Protein AF-A0A822C4G0-F1 (afdb_monomer_lite)

Radius of gyration: 19.73 Å; chains: 1; bounding box: 52×35×55 Å

Secondary structure (DSSP, 8-state):
----HHHHHHHHHHHHHHHHHHHHHHHHHHHHHHS---S-HHHHTHHHHHHHHHHHHHHHHHHHS-SSHHHHHHHHHHHHHHHHHHHHHTTS----HHHHTHHHHHHHHHHHHHHHHHHHHHHHHHHHTTS------HHHHHHHHHHHHHHHHHHH--

Sequence (158 aa):
IIRAPDNDCRALIIYFFLHIFILIFEILTCDKLENKLETRWIVCCIPLYLCTFLTFLSCLWSLKVQRNFLIQAFISANGLFFLFFPLRLDSSITWRYVIVFIPLWISLCIALLFVISKLILAIIHRCSRRLIPNQRESSTITEAIIYAIMFIPFSIFA

Foldseek 3Di:
DDDDVPVVVVVVVVVVLLVVLVVQLVVLVVCCVVVVDPDALVVSCVSLVVVLVVLVVVLVVCVVVVPPNVVSVLVSLVSQLSVVVSCVVSVVDVDDVVVSCVSVVVSVVVLVVLLVVLVVVVVVVVVVVVPDDDDDPPPSVVVNVVSVVVSVVVVVVD

pLDDT: mean 74.7, std 12.11, range [43.38, 90.12]

Structure (mmCIF, N/CA/C/O backbone):
data_AF-A0A822C4G0-F1
#
_entry.id   AF-A0A822C4G0-F1
#
loop_
_atom_site.group_PDB
_atom_site.id
_atom_site.type_symbol
_atom_site.label_atom_id
_atom_site.label_alt_id
_atom_site.label_comp_id
_atom_site.label_asym_id
_atom_site.label_entity_id
_atom_site.label_seq_id
_atom_site.pdbx_PDB_ins_code
_atom_site.Cartn_x
_atom_site.Cartn_y
_atom_site.Cartn_z
_atom_site.occupancy
_atom_site.B_iso_or_equiv
_atom_site.auth_seq_id
_atom_site.auth_comp_id
_atom_site.auth_asym_id
_atom_site.auth_atom_id
_atom_site.pdbx_PDB_model_num
ATOM 1 N N . ILE A 1 1 ? 30.346 12.947 -13.056 1.00 43.38 1 ILE A N 1
ATOM 2 C CA . ILE A 1 1 ? 28.887 13.211 -12.972 1.00 43.38 1 ILE A CA 1
ATOM 3 C C . ILE A 1 1 ? 28.604 13.597 -11.530 1.00 43.38 1 ILE A C 1
ATOM 5 O O . ILE A 1 1 ? 28.435 12.731 -10.684 1.00 43.38 1 ILE A O 1
ATOM 9 N N . ILE A 1 2 ? 28.727 14.889 -11.239 1.00 46.19 2 ILE A N 1
ATOM 10 C CA . ILE A 1 2 ? 28.567 15.453 -9.897 1.00 46.19 2 ILE A CA 1
ATOM 11 C C . ILE A 1 2 ? 27.061 15.498 -9.641 1.00 46.19 2 ILE A C 1
ATOM 13 O O . ILE A 1 2 ? 26.341 16.249 -10.297 1.00 46.19 2 ILE A O 1
ATOM 17 N N . ARG A 1 3 ? 26.570 14.602 -8.785 1.00 45.62 3 ARG A N 1
ATOM 18 C CA . ARG A 1 3 ? 25.168 14.575 -8.374 1.00 45.62 3 ARG A CA 1
ATOM 19 C C . ARG A 1 3 ? 24.980 15.681 -7.340 1.00 45.62 3 ARG A C 1
ATOM 21 O O . ARG A 1 3 ? 25.712 15.722 -6.360 1.00 45.62 3 ARG A O 1
ATOM 28 N N . ALA A 1 4 ? 24.088 16.622 -7.626 1.00 48.84 4 ALA A N 1
ATOM 29 C CA . ALA A 1 4 ? 23.868 17.781 -6.776 1.00 48.84 4 ALA A CA 1
ATOM 30 C C . ALA A 1 4 ? 23.296 17.344 -5.403 1.00 48.84 4 ALA A C 1
ATOM 32 O O . ALA A 1 4 ? 22.334 16.571 -5.378 1.00 48.84 4 ALA A O 1
ATOM 33 N N . PRO A 1 5 ? 23.867 17.820 -4.277 1.00 56.50 5 PRO A N 1
ATOM 34 C CA . PRO A 1 5 ? 23.489 17.414 -2.914 1.00 56.50 5 PRO A CA 1
ATOM 35 C C . PRO A 1 5 ? 22.085 17.885 -2.489 1.00 56.50 5 PRO A C 1
ATOM 37 O O . PRO A 1 5 ? 21.567 17.478 -1.450 1.00 56.50 5 PRO A O 1
ATOM 40 N N . ASP A 1 6 ? 21.444 18.739 -3.288 1.00 61.97 6 ASP A N 1
ATOM 41 C CA . ASP A 1 6 ? 20.112 19.286 -3.029 1.00 61.97 6 ASP A CA 1
ATOM 42 C C . ASP A 1 6 ? 18.998 18.232 -3.157 1.00 61.97 6 ASP A C 1
ATOM 44 O O . ASP A 1 6 ? 18.004 18.274 -2.428 1.00 61.97 6 ASP A O 1
ATOM 48 N N . ASN A 1 7 ? 19.162 17.270 -4.066 1.00 65.44 7 ASN A N 1
ATOM 49 C CA . ASN A 1 7 ? 18.163 16.237 -4.332 1.00 65.44 7 ASN A CA 1
ATOM 50 C C . ASN A 1 7 ? 18.144 15.152 -3.249 1.00 65.44 7 ASN A C 1
ATOM 52 O O . ASN A 1 7 ? 17.071 14.649 -2.911 1.00 65.44 7 ASN A O 1
ATOM 56 N N . ASP A 1 8 ? 19.302 14.840 -2.668 1.00 75.69 8 ASP A N 1
ATOM 57 C CA . ASP A 1 8 ? 19.419 13.838 -1.606 1.00 75.69 8 ASP A CA 1
ATOM 58 C C . ASP A 1 8 ? 18.787 14.350 -0.301 1.00 75.69 8 ASP A C 1
ATOM 60 O O . ASP A 1 8 ? 18.057 13.620 0.370 1.00 75.69 8 ASP A O 1
ATOM 64 N N . CYS A 1 9 ? 18.952 15.644 0.002 1.00 75.69 9 CYS A N 1
ATOM 65 C CA . CYS A 1 9 ? 18.311 16.288 1.151 1.00 75.69 9 CYS A CA 1
ATOM 66 C C . CYS A 1 9 ? 16.774 16.279 1.038 1.00 75.69 9 CYS A C 1
ATOM 68 O O . CYS A 1 9 ? 16.074 15.910 1.982 1.00 75.69 9 CYS A O 1
ATOM 70 N N . ARG A 1 10 ? 16.225 16.601 -0.142 1.00 76.56 10 ARG A N 1
ATOM 71 C CA . ARG A 1 10 ? 14.770 16.551 -0.389 1.00 76.56 10 ARG A CA 1
ATOM 72 C C . ARG A 1 10 ? 14.202 15.143 -0.209 1.00 76.56 10 ARG A C 1
ATOM 74 O O . ARG A 1 10 ? 13.131 14.994 0.373 1.00 76.56 10 ARG A O 1
ATOM 81 N N . ALA A 1 11 ? 14.909 14.121 -0.692 1.00 76.69 11 ALA A N 1
ATOM 82 C CA . ALA A 1 11 ? 14.493 12.732 -0.526 1.00 76.69 11 ALA A CA 1
ATOM 83 C C . ALA A 1 11 ? 14.497 12.319 0.954 1.00 76.69 11 ALA A C 1
ATOM 85 O O . ALA A 1 11 ? 13.512 11.757 1.429 1.00 76.69 11 ALA A O 1
ATOM 86 N N . LEU A 1 12 ? 15.555 12.661 1.696 1.00 86.12 12 LEU A N 1
ATOM 87 C CA . LEU A 1 12 ? 15.659 12.393 3.135 1.00 86.12 12 LEU A CA 1
ATOM 88 C C . LEU A 1 12 ? 14.507 13.015 3.931 1.00 86.12 12 LEU A C 1
ATOM 90 O O . LEU A 1 12 ? 13.937 12.345 4.789 1.00 86.12 12 LEU A O 1
ATOM 94 N N . ILE A 1 13 ? 14.116 14.252 3.612 1.00 86.12 13 ILE A N 1
ATOM 95 C CA . ILE A 1 13 ? 12.987 14.929 4.270 1.00 86.12 13 ILE A CA 1
ATOM 96 C C . ILE A 1 13 ? 11.676 14.165 4.040 1.00 86.12 13 ILE A C 1
ATOM 98 O O . ILE A 1 13 ? 10.899 13.983 4.976 1.00 86.12 13 ILE A O 1
ATOM 102 N N . ILE A 1 14 ? 11.436 13.682 2.817 1.00 83.12 14 ILE A N 1
ATOM 103 C CA . ILE A 1 14 ? 10.229 12.908 2.491 1.00 83.12 14 ILE A CA 1
ATOM 104 C C . ILE A 1 14 ? 10.209 11.587 3.270 1.00 83.12 14 ILE A C 1
ATOM 106 O O . ILE A 1 14 ? 9.183 11.248 3.859 1.00 83.12 14 ILE A O 1
ATOM 110 N N . TYR A 1 15 ? 11.332 10.862 3.322 1.00 82.19 15 TYR A N 1
ATOM 111 C CA . TYR A 1 15 ? 11.429 9.613 4.088 1.00 82.19 15 TYR A CA 1
ATOM 112 C C . TYR A 1 15 ? 11.246 9.834 5.590 1.00 82.19 15 TYR A C 1
ATOM 114 O O . TYR A 1 15 ? 10.529 9.074 6.238 1.00 82.19 15 TYR A O 1
ATOM 122 N N . PHE A 1 16 ? 11.845 10.891 6.137 1.00 88.94 16 PHE A N 1
ATOM 123 C CA . PHE A 1 16 ? 11.696 11.254 7.542 1.00 88.94 16 PHE A CA 1
ATOM 124 C C . PHE A 1 16 ? 10.236 11.557 7.890 1.00 88.94 16 PHE A C 1
ATOM 126 O O . PHE A 1 16 ? 9.706 11.026 8.865 1.00 88.94 16 PHE A O 1
ATOM 133 N N . PHE A 1 17 ? 9.562 12.347 7.050 1.00 87.44 17 PHE A N 1
ATOM 134 C CA . PHE A 1 17 ? 8.149 12.664 7.221 1.00 87.44 17 PHE A CA 1
ATOM 135 C C . PHE A 1 17 ? 7.303 11.388 7.196 1.00 87.44 17 PHE A C 1
ATOM 137 O O . PHE A 1 17 ? 6.566 11.138 8.142 1.00 87.44 17 PHE A O 1
ATOM 144 N N . LEU A 1 18 ? 7.469 10.529 6.184 1.00 83.94 18 LEU A N 1
ATOM 145 C CA . LEU A 1 18 ? 6.752 9.251 6.083 1.00 83.94 18 LEU A CA 1
ATOM 146 C C . LEU A 1 18 ? 6.947 8.364 7.321 1.00 83.94 18 LEU A C 1
ATOM 148 O O . LEU A 1 18 ? 5.969 7.833 7.845 1.00 83.94 18 LEU A O 1
ATOM 152 N N . HIS A 1 19 ? 8.180 8.239 7.817 1.00 87.56 19 HIS A N 1
ATOM 153 C CA . HIS A 1 19 ? 8.453 7.470 9.030 1.00 87.56 19 HIS A CA 1
ATOM 154 C C . HIS A 1 19 ? 7.770 8.053 10.267 1.00 87.56 19 HIS A C 1
ATOM 156 O O . HIS A 1 19 ? 7.261 7.284 11.077 1.00 87.56 19 HIS A O 1
ATOM 162 N N . ILE A 1 20 ? 7.680 9.381 10.389 1.00 90.12 20 ILE A N 1
ATOM 163 C CA . ILE A 1 20 ? 6.923 10.019 11.472 1.00 90.12 20 ILE A CA 1
ATOM 164 C C . ILE A 1 20 ? 5.435 9.650 11.404 1.00 90.12 20 ILE A C 1
ATOM 166 O O . ILE A 1 20 ? 4.866 9.299 12.434 1.00 90.12 20 ILE A O 1
ATOM 170 N N . PHE A 1 21 ? 4.794 9.672 10.227 1.00 88.56 21 PHE A N 1
ATOM 171 C CA . PHE A 1 21 ? 3.376 9.275 10.117 1.00 88.56 21 PHE A CA 1
ATOM 172 C C . PHE A 1 21 ? 3.148 7.814 10.491 1.00 88.56 21 PHE A C 1
ATOM 174 O O . PHE A 1 21 ? 2.155 7.506 11.149 1.00 88.56 21 PHE A O 1
ATOM 181 N N . ILE A 1 22 ? 4.063 6.927 10.092 1.00 87.06 22 ILE A N 1
ATOM 182 C CA . ILE A 1 22 ? 3.996 5.503 10.443 1.00 87.06 22 ILE A CA 1
ATOM 183 C C . ILE A 1 22 ? 4.160 5.320 11.954 1.00 87.06 22 ILE A C 1
ATOM 185 O O . ILE A 1 22 ? 3.388 4.584 12.559 1.00 87.06 22 ILE A O 1
ATOM 189 N N . LEU A 1 23 ? 5.105 6.028 12.573 1.00 90.00 23 LEU A N 1
ATOM 190 C CA . LEU A 1 23 ? 5.341 5.957 14.014 1.00 90.00 23 LEU A CA 1
ATOM 191 C C . LEU A 1 23 ? 4.131 6.481 14.804 1.00 90.00 23 LEU A C 1
ATOM 193 O O . LEU A 1 23 ? 3.710 5.861 15.776 1.00 90.00 23 LEU A O 1
ATOM 197 N N . ILE A 1 24 ? 3.512 7.578 14.357 1.00 89.31 24 ILE A N 1
ATOM 198 C CA . ILE A 1 24 ? 2.267 8.090 14.952 1.00 89.31 24 ILE A CA 1
ATOM 199 C C . ILE A 1 24 ? 1.142 7.055 14.828 1.00 89.31 24 ILE A C 1
ATOM 201 O O . ILE A 1 24 ? 0.408 6.835 15.789 1.00 89.31 24 ILE A O 1
ATOM 205 N N . PHE A 1 25 ? 1.008 6.402 13.671 1.00 88.75 25 PHE A N 1
ATOM 206 C CA . PHE A 1 25 ? 0.036 5.326 13.482 1.00 88.75 25 PHE A CA 1
ATOM 207 C C . PHE A 1 25 ? 0.283 4.145 14.431 1.00 88.75 25 PHE A C 1
ATOM 209 O O . PHE A 1 25 ? -0.669 3.636 15.023 1.00 88.75 25 PHE A O 1
ATOM 216 N N . GLU A 1 26 ? 1.537 3.720 14.587 1.00 88.06 26 GLU A N 1
ATOM 217 C CA . GLU A 1 26 ? 1.917 2.625 15.481 1.00 88.06 26 GLU A CA 1
ATOM 218 C C . GLU A 1 26 ? 1.549 2.954 16.930 1.00 88.06 26 GLU A C 1
ATOM 220 O O . GLU A 1 26 ? 0.845 2.174 17.566 1.00 88.06 26 GLU A O 1
ATOM 225 N N . ILE A 1 27 ? 1.900 4.151 17.413 1.00 89.50 27 ILE A N 1
ATOM 226 C CA . ILE A 1 27 ? 1.534 4.612 18.761 1.00 89.50 27 ILE A CA 1
ATOM 227 C C . ILE A 1 27 ? 0.012 4.624 18.944 1.00 89.50 27 ILE A C 1
ATOM 229 O O . ILE A 1 27 ? -0.488 4.081 19.927 1.00 89.50 27 ILE A O 1
ATOM 233 N N . LEU A 1 28 ? -0.737 5.201 17.997 1.00 87.31 28 LEU A N 1
ATOM 234 C CA . LEU A 1 28 ? -2.203 5.264 18.067 1.00 87.31 28 LEU A CA 1
ATOM 235 C C . LEU A 1 28 ? -2.852 3.876 18.037 1.00 87.31 28 LEU A C 1
ATOM 237 O O . LEU A 1 28 ? 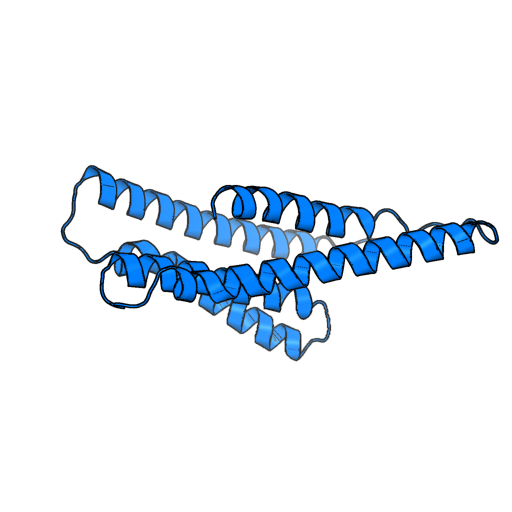-3.916 3.680 18.623 1.00 87.31 28 LEU A O 1
ATOM 241 N N . THR A 1 29 ? -2.245 2.922 17.335 1.00 85.19 29 THR A N 1
ATOM 242 C CA . THR A 1 29 ? -2.735 1.542 17.250 1.00 85.19 29 THR A CA 1
ATOM 243 C C . THR A 1 29 ? -2.406 0.759 18.518 1.00 85.19 29 THR A C 1
ATOM 245 O O . THR A 1 29 ? -3.255 0.014 19.002 1.00 85.19 29 THR A O 1
ATOM 248 N N . CYS A 1 30 ? -1.218 0.953 19.092 1.00 86.81 30 CYS A N 1
ATOM 249 C CA . CYS A 1 30 ? -0.838 0.365 20.375 1.00 86.81 30 CYS A CA 1
ATOM 250 C C . CYS A 1 30 ? -1.737 0.880 21.505 1.00 86.81 30 CYS A C 1
ATOM 252 O O . CYS A 1 30 ? -2.300 0.076 22.241 1.00 86.81 30 CYS A O 1
ATOM 254 N N . ASP A 1 31 ? -1.969 2.194 21.572 1.00 87.56 31 ASP A N 1
ATOM 255 C CA . ASP A 1 31 ? -2.867 2.809 22.558 1.00 87.56 31 ASP A CA 1
ATOM 256 C C . ASP A 1 31 ? -4.298 2.262 22.442 1.00 87.56 31 ASP A C 1
ATOM 258 O O . ASP A 1 31 ? -4.939 1.891 23.426 1.00 87.56 31 ASP A O 1
ATOM 262 N N . LYS A 1 32 ? -4.778 2.108 21.206 1.00 83.62 32 LYS A N 1
ATOM 263 C CA . LYS A 1 32 ? -6.069 1.493 20.899 1.00 83.62 32 LYS A CA 1
ATOM 264 C C . LYS A 1 32 ? -6.170 0.043 21.380 1.00 83.62 32 LYS A C 1
ATOM 266 O O . LYS A 1 32 ? -7.229 -0.361 21.868 1.00 83.62 32 LYS A O 1
ATOM 271 N N . LEU A 1 33 ? -5.100 -0.732 21.205 1.00 83.56 33 LEU A N 1
ATOM 272 C CA . LEU A 1 33 ? -5.048 -2.152 21.544 1.00 83.56 33 LEU A CA 1
ATOM 273 C C . LEU A 1 33 ? -4.928 -2.374 23.058 1.00 83.56 33 LEU A C 1
ATOM 275 O O . LEU A 1 33 ? -5.554 -3.290 23.591 1.00 83.56 33 LEU A O 1
ATOM 279 N N . GLU A 1 34 ? -4.169 -1.520 23.743 1.00 87.56 34 GLU A N 1
ATOM 280 C CA . GLU A 1 34 ? -3.891 -1.626 25.176 1.00 87.56 34 GLU A CA 1
ATOM 281 C C . GLU A 1 34 ? -5.010 -1.025 26.036 1.00 87.56 34 GLU A C 1
ATOM 283 O O . GLU A 1 34 ? -5.517 -1.688 26.942 1.00 87.56 34 GLU A O 1
ATOM 288 N N . ASN A 1 35 ? -5.490 0.178 25.704 1.00 81.19 35 ASN A N 1
ATOM 289 C CA . ASN A 1 35 ? -6.513 0.871 26.493 1.00 81.19 35 ASN A CA 1
ATOM 290 C C . ASN A 1 35 ? -7.958 0.498 26.113 1.00 81.19 35 ASN A C 1
ATOM 292 O O . ASN A 1 35 ? -8.897 1.040 26.697 1.00 81.19 35 ASN A O 1
ATOM 296 N N . LYS A 1 36 ? -8.163 -0.410 25.139 1.00 72.31 36 LYS A N 1
ATOM 297 C CA . LYS A 1 36 ? -9.485 -0.836 24.620 1.00 72.31 36 LYS A CA 1
ATOM 298 C C . LYS A 1 36 ? -10.461 0.329 24.406 1.00 72.31 36 LYS A C 1
ATOM 300 O O . LYS A 1 36 ? -11.660 0.198 24.647 1.00 72.31 36 LYS A O 1
ATOM 305 N N . LEU A 1 37 ? -9.953 1.482 23.969 1.00 70.19 37 LEU A N 1
ATOM 306 C CA . LEU A 1 37 ? -10.778 2.667 23.742 1.00 70.19 37 LEU A CA 1
ATOM 307 C C . LEU A 1 37 ? -11.911 2.309 22.769 1.00 70.19 37 LEU A C 1
ATOM 309 O O . LEU A 1 37 ? -11.663 1.639 21.772 1.00 70.19 37 LEU A O 1
ATOM 313 N N . GLU A 1 38 ? -13.138 2.777 22.992 1.00 70.38 38 GLU A N 1
ATOM 314 C CA . GLU A 1 38 ? -14.291 2.511 22.102 1.00 70.38 38 GLU A CA 1
ATOM 315 C C . GLU A 1 38 ? -14.299 3.372 20.823 1.00 70.38 38 GLU A C 1
ATOM 317 O O . GLU A 1 38 ? -15.277 3.430 20.083 1.00 70.38 38 GLU A O 1
ATOM 322 N N . THR A 1 39 ? -13.208 4.083 20.536 1.00 72.38 39 THR A N 1
ATOM 323 C CA . THR A 1 39 ? -13.102 4.939 19.345 1.00 72.38 39 THR A CA 1
ATOM 324 C C . THR A 1 39 ? -13.215 4.131 18.036 1.00 72.38 39 THR A C 1
ATOM 326 O O . THR A 1 39 ? -13.147 2.906 18.016 1.00 72.38 39 THR A O 1
ATOM 329 N N . ARG A 1 40 ? -13.385 4.776 16.886 1.00 80.25 40 ARG A N 1
ATOM 330 C CA . ARG A 1 40 ? -13.400 4.053 15.600 1.00 80.25 40 ARG A CA 1
ATOM 331 C C . ARG A 1 40 ? -11.982 3.785 15.108 1.00 80.25 40 ARG A C 1
ATOM 333 O O . ARG A 1 40 ? -11.119 4.653 15.256 1.00 80.25 40 ARG A O 1
ATOM 340 N N . TRP A 1 41 ? -11.742 2.641 14.462 1.00 81.25 41 TRP A N 1
ATOM 341 C CA . TRP A 1 41 ? -10.426 2.307 13.876 1.00 81.25 41 TRP A CA 1
ATOM 342 C C . TRP A 1 41 ? -9.967 3.323 12.820 1.00 81.25 41 TRP A C 1
ATOM 344 O O . TRP A 1 41 ? -8.769 3.519 12.607 1.00 81.25 41 TRP A O 1
ATOM 354 N N . ILE A 1 42 ? -10.924 4.030 12.213 1.00 81.00 42 ILE A N 1
ATOM 355 C CA . ILE A 1 42 ? -10.685 5.134 11.278 1.00 81.00 42 ILE A CA 1
ATOM 356 C C . ILE A 1 42 ? -9.795 6.224 11.895 1.00 81.00 42 ILE A C 1
ATOM 358 O O . ILE A 1 42 ? -8.937 6.755 11.194 1.00 81.00 42 ILE A O 1
ATOM 362 N N . VAL A 1 43 ? -9.951 6.532 13.190 1.00 83.00 43 VAL A N 1
ATOM 363 C CA . VAL A 1 43 ? -9.218 7.625 13.856 1.00 83.00 43 VAL A CA 1
ATOM 364 C C . VAL A 1 43 ? -7.729 7.308 13.973 1.00 83.00 43 VAL A C 1
ATOM 366 O O . VAL A 1 43 ? -6.896 8.140 13.622 1.00 83.00 43 VAL A O 1
ATOM 369 N N . CYS A 1 44 ? -7.383 6.082 14.374 1.00 84.25 44 CYS A N 1
ATOM 370 C CA . CYS A 1 44 ? -5.990 5.629 14.429 1.00 84.25 44 CYS A CA 1
ATOM 371 C C . CYS A 1 44 ? -5.330 5.674 13.044 1.00 84.25 44 CYS A C 1
ATOM 373 O O . CYS A 1 44 ? -4.134 5.918 12.927 1.00 84.25 44 CYS A O 1
ATOM 375 N N . CYS A 1 45 ? -6.123 5.498 11.985 1.00 85.12 45 CYS A N 1
ATOM 376 C CA . CYS A 1 45 ? -5.643 5.438 10.610 1.00 85.12 45 CYS A CA 1
ATOM 377 C C . CYS A 1 45 ? -5.571 6.805 9.905 1.00 85.12 45 CYS A C 1
ATOM 379 O O . CYS A 1 45 ? -5.061 6.862 8.788 1.00 85.12 45 CYS A O 1
ATOM 381 N N . ILE A 1 46 ? -6.023 7.910 10.521 1.00 87.25 46 ILE A N 1
ATOM 382 C CA . ILE A 1 46 ? -5.908 9.291 9.989 1.00 87.25 46 ILE A CA 1
ATOM 383 C C . ILE A 1 46 ? -4.522 9.607 9.390 1.00 87.25 46 ILE A C 1
ATOM 385 O O . ILE A 1 46 ? -4.480 10.066 8.244 1.00 87.25 46 ILE A O 1
ATOM 389 N N . PRO A 1 47 ? -3.388 9.353 10.079 1.00 87.81 47 PRO A N 1
ATOM 390 C CA . PRO A 1 47 ? -2.058 9.591 9.509 1.00 87.81 47 PRO A CA 1
ATOM 391 C C . PRO A 1 47 ? -1.819 8.852 8.179 1.00 87.81 47 PRO A C 1
ATOM 393 O O . PRO A 1 47 ? -1.239 9.420 7.253 1.00 87.81 47 PRO A O 1
ATOM 396 N N . LEU A 1 48 ? -2.335 7.629 8.031 1.00 87.25 48 LEU A N 1
ATOM 397 C CA . LEU A 1 48 ? -2.260 6.863 6.782 1.00 87.25 48 LEU A CA 1
ATOM 398 C C . LEU A 1 48 ? -3.149 7.443 5.672 1.00 87.25 48 LEU A C 1
ATOM 400 O O . LEU A 1 48 ? -2.715 7.486 4.516 1.00 87.25 48 LEU A O 1
ATOM 404 N N . TYR A 1 49 ? -4.350 7.944 5.990 1.00 87.56 49 TYR A N 1
ATOM 405 C CA . TYR A 1 49 ? -5.194 8.654 5.011 1.00 87.56 49 TYR A CA 1
ATOM 406 C C . TYR A 1 49 ? -4.471 9.870 4.421 1.00 87.56 49 TYR A C 1
ATOM 408 O O . TYR A 1 49 ? -4.518 10.102 3.212 1.00 87.56 49 TYR A O 1
ATOM 416 N N . LEU A 1 50 ? -3.735 10.613 5.247 1.00 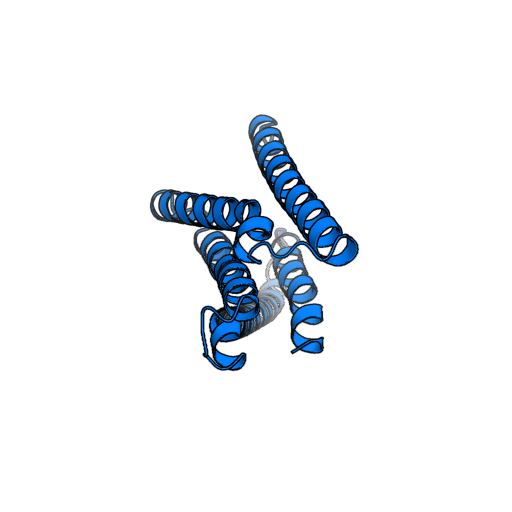88.44 50 LEU A N 1
ATOM 417 C CA . LEU A 1 50 ? -2.954 11.755 4.774 1.00 88.44 50 LEU A CA 1
ATOM 418 C C . LEU A 1 50 ? -1.781 11.317 3.884 1.00 88.44 50 LEU A C 1
ATOM 420 O O . LEU A 1 50 ? -1.592 11.885 2.807 1.00 88.44 50 LEU A O 1
ATOM 424 N N . CYS A 1 51 ? -1.031 10.276 4.259 1.00 86.56 51 CYS A N 1
ATOM 425 C CA . CYS A 1 51 ? 0.067 9.760 3.430 1.00 86.56 51 CYS A CA 1
ATOM 426 C C . CYS A 1 51 ? -0.401 9.262 2.053 1.00 86.56 51 CYS A C 1
ATOM 428 O O . CYS A 1 51 ? 0.231 9.544 1.030 1.00 86.56 51 CYS A O 1
ATOM 430 N N . THR A 1 52 ? -1.518 8.539 1.999 1.00 86.81 52 THR A N 1
ATOM 431 C CA . THR A 1 52 ? -2.081 8.035 0.734 1.00 86.81 52 THR A CA 1
ATOM 432 C C . THR A 1 52 ? -2.578 9.168 -0.161 1.00 86.81 52 THR A C 1
ATOM 434 O O . THR A 1 52 ? -2.323 9.159 -1.367 1.00 86.81 52 THR A O 1
ATOM 437 N N . PHE A 1 53 ? -3.176 10.209 0.418 1.00 88.44 53 PHE A N 1
ATOM 438 C CA . PHE A 1 53 ? -3.550 11.407 -0.326 1.00 88.44 53 PHE A CA 1
ATOM 439 C C . PHE A 1 53 ? -2.325 12.149 -0.891 1.00 88.44 53 PHE A C 1
ATOM 441 O O . PHE A 1 53 ? -2.288 12.479 -2.077 1.00 88.44 53 PHE A O 1
ATOM 448 N N . LEU A 1 54 ? -1.276 12.348 -0.086 1.00 86.88 54 LEU A N 1
ATOM 449 C CA . LEU A 1 54 ? -0.039 13.014 -0.519 1.00 86.88 54 LEU A CA 1
ATOM 450 C C . LEU A 1 54 ? 0.682 12.252 -1.643 1.00 86.88 54 LEU A C 1
ATOM 452 O O . LEU A 1 54 ? 1.192 12.866 -2.587 1.00 86.88 54 LEU A O 1
ATOM 456 N N . THR A 1 55 ? 0.711 10.919 -1.576 1.00 83.12 55 THR A N 1
ATOM 457 C CA . THR A 1 55 ? 1.306 10.082 -2.633 1.00 83.12 55 THR A CA 1
ATOM 458 C C . THR A 1 55 ? 0.478 10.109 -3.916 1.00 83.12 55 THR A C 1
ATOM 460 O O . THR A 1 55 ? 1.055 10.193 -5.000 1.00 83.12 55 THR A O 1
ATOM 463 N N . PHE A 1 56 ? -0.853 10.139 -3.819 1.00 86.06 56 PHE A N 1
ATOM 464 C CA . PHE A 1 56 ? -1.731 10.316 -4.977 1.00 86.06 56 PHE A CA 1
ATOM 465 C C . PHE A 1 56 ? -1.513 11.673 -5.667 1.00 86.06 56 PHE A C 1
ATOM 467 O O . PHE A 1 56 ? -1.330 11.727 -6.883 1.00 86.06 56 PHE A O 1
ATOM 474 N N . LEU A 1 57 ? -1.431 12.768 -4.902 1.00 87.62 57 LEU A N 1
ATOM 475 C CA . LEU A 1 57 ? -1.121 14.097 -5.447 1.00 87.62 57 LEU A CA 1
ATOM 476 C C . LEU A 1 57 ? 0.259 14.141 -6.113 1.00 87.62 57 LEU A C 1
ATOM 478 O O . LEU A 1 57 ? 0.419 14.711 -7.194 1.00 87.62 57 LEU A O 1
ATOM 482 N N . SER A 1 58 ? 1.246 13.496 -5.492 1.00 82.06 58 SER A N 1
ATOM 483 C CA . SER A 1 58 ? 2.590 13.365 -6.057 1.00 82.06 58 SER A CA 1
ATOM 484 C C . SER A 1 58 ? 2.566 12.590 -7.378 1.00 82.06 58 SER A C 1
ATOM 486 O O . SER A 1 58 ? 3.232 12.997 -8.330 1.00 82.06 58 SER A O 1
ATOM 488 N N . CYS A 1 59 ? 1.739 11.543 -7.474 1.00 81.62 59 CYS A N 1
ATOM 489 C CA . CYS A 1 59 ? 1.537 10.770 -8.698 1.00 81.62 59 CYS A CA 1
ATOM 490 C C . CYS A 1 59 ? 0.904 11.616 -9.814 1.00 81.62 59 CYS A C 1
ATOM 492 O O . CYS A 1 59 ? 1.387 11.588 -10.946 1.00 81.62 59 CYS A O 1
ATOM 494 N N . LEU A 1 60 ? -0.103 12.442 -9.506 1.00 84.44 60 LEU A N 1
ATOM 495 C CA . LEU A 1 60 ? -0.684 13.380 -10.478 1.00 84.44 60 LEU A CA 1
ATOM 496 C C . LEU A 1 60 ? 0.339 14.414 -10.967 1.00 84.44 60 LEU A C 1
ATOM 498 O O . LEU A 1 60 ? 0.362 14.777 -12.145 1.00 84.44 60 LEU A O 1
ATOM 502 N N . TRP A 1 61 ? 1.222 14.872 -10.081 1.00 82.31 61 TRP A N 1
ATOM 503 C CA . TRP A 1 61 ? 2.290 15.788 -10.468 1.00 82.31 61 TRP A CA 1
ATOM 504 C C . TRP A 1 61 ? 3.355 15.101 -11.338 1.00 82.31 61 TRP A C 1
ATOM 506 O O . TRP A 1 61 ? 3.830 15.680 -12.318 1.00 82.31 61 TRP A O 1
ATOM 516 N N . SER A 1 62 ? 3.669 13.837 -11.052 1.00 75.25 62 SER A N 1
ATOM 517 C CA . SER A 1 62 ? 4.565 13.003 -11.863 1.00 75.25 62 SER A CA 1
ATOM 518 C C . SER A 1 62 ? 3.953 12.558 -13.193 1.00 75.25 62 SER A C 1
ATOM 520 O O . SER A 1 62 ? 4.681 12.373 -14.161 1.00 75.25 62 SER A O 1
ATOM 522 N N . LEU A 1 63 ? 2.628 12.475 -13.321 1.00 74.19 63 LEU A N 1
ATOM 523 C CA . LEU A 1 63 ? 1.984 12.307 -14.630 1.00 74.19 63 LEU A CA 1
ATOM 524 C C . LEU A 1 63 ? 2.312 13.469 -15.572 1.00 74.19 63 LEU A C 1
ATOM 526 O O . LEU A 1 63 ? 2.516 13.276 -16.769 1.00 74.19 63 LEU A O 1
ATOM 530 N N . LYS A 1 64 ? 2.399 14.681 -15.018 1.00 78.38 64 LYS A N 1
ATOM 531 C CA . LYS A 1 64 ? 2.738 15.893 -15.769 1.00 78.38 64 LYS A CA 1
ATOM 532 C C . LYS A 1 64 ? 4.234 15.985 -16.081 1.00 78.38 64 LYS A C 1
ATOM 534 O O . LYS A 1 64 ? 4.621 16.494 -17.130 1.00 78.38 64 LYS A O 1
ATOM 539 N N . VAL A 1 65 ? 5.074 15.488 -15.178 1.00 74.88 65 VAL A N 1
ATOM 540 C CA . VAL A 1 65 ? 6.533 15.450 -15.308 1.00 74.88 65 VAL A CA 1
ATOM 541 C C . VAL A 1 65 ? 6.926 13.998 -15.555 1.00 74.88 65 VAL A C 1
ATOM 543 O O . VAL A 1 65 ? 7.176 13.307 -14.581 1.00 74.88 65 VAL A O 1
ATOM 546 N N . GLN A 1 66 ? 6.976 13.554 -16.823 1.00 64.12 66 GLN A N 1
ATOM 547 C CA . GLN A 1 66 ? 7.143 12.175 -17.369 1.00 64.12 66 GLN A CA 1
ATOM 548 C C . GLN A 1 66 ? 8.205 11.227 -16.732 1.00 64.12 66 GLN A C 1
ATOM 550 O O . GLN A 1 66 ? 8.493 10.148 -17.247 1.00 64.12 66 GLN A O 1
ATOM 555 N N . ARG A 1 67 ? 8.829 11.597 -15.619 1.00 56.97 67 ARG A N 1
ATOM 556 C CA . ARG A 1 67 ? 9.807 10.846 -14.846 1.00 56.97 67 ARG A CA 1
ATOM 557 C C . ARG A 1 67 ? 9.112 9.972 -13.790 1.00 56.97 67 ARG A C 1
ATOM 559 O O . ARG A 1 67 ? 8.540 10.484 -12.836 1.00 56.97 67 ARG A O 1
ATOM 566 N N . ASN A 1 68 ? 9.262 8.652 -13.928 1.00 66.00 68 ASN A N 1
ATOM 567 C CA . ASN A 1 68 ? 8.969 7.615 -12.920 1.00 66.00 68 ASN A CA 1
ATOM 568 C C . ASN A 1 68 ? 7.492 7.417 -12.513 1.00 66.00 68 ASN A C 1
ATOM 570 O O . ASN A 1 68 ? 7.217 6.982 -11.394 1.00 66.00 68 ASN A O 1
ATOM 574 N N . PHE A 1 69 ? 6.554 7.636 -13.438 1.00 71.62 69 PHE A N 1
ATOM 575 C CA . PHE A 1 69 ? 5.115 7.456 -13.205 1.00 71.62 69 PHE A CA 1
ATOM 576 C C . PHE A 1 69 ? 4.737 6.072 -12.643 1.00 71.62 69 PHE A C 1
ATOM 578 O O . PHE A 1 69 ? 3.982 5.985 -11.678 1.00 71.62 69 PHE A O 1
ATOM 585 N N . LEU A 1 70 ? 5.293 4.991 -13.207 1.00 69.44 70 LEU A N 1
ATOM 586 C CA . LEU A 1 70 ? 4.924 3.617 -12.841 1.00 69.44 70 LEU A CA 1
ATOM 587 C C . LEU A 1 70 ? 5.110 3.341 -11.344 1.00 69.44 70 LEU A C 1
ATOM 589 O O . LEU A 1 70 ? 4.191 2.874 -10.685 1.00 69.44 70 LEU A O 1
ATOM 593 N N . ILE A 1 71 ? 6.279 3.679 -10.795 1.00 69.38 71 ILE A N 1
ATOM 594 C CA . ILE A 1 71 ? 6.630 3.400 -9.394 1.00 69.38 71 ILE A CA 1
ATOM 595 C C . ILE A 1 71 ? 5.700 4.162 -8.446 1.00 69.38 71 ILE A C 1
ATOM 597 O O . ILE A 1 71 ? 5.197 3.596 -7.478 1.00 69.38 71 ILE A O 1
ATOM 601 N N . GLN A 1 72 ? 5.419 5.432 -8.745 1.00 73.94 72 GLN A N 1
ATOM 602 C CA . GLN A 1 72 ? 4.511 6.236 -7.927 1.00 73.94 72 GLN A CA 1
ATOM 603 C C . GLN A 1 72 ? 3.063 5.748 -8.010 1.00 73.94 72 GLN A C 1
ATOM 605 O O . GLN A 1 72 ? 2.367 5.750 -6.994 1.00 73.94 72 GLN A O 1
ATOM 610 N N . ALA A 1 73 ? 2.626 5.280 -9.182 1.00 75.75 73 ALA A N 1
ATOM 611 C CA . ALA A 1 73 ? 1.311 4.674 -9.348 1.00 75.75 73 ALA A CA 1
ATOM 612 C C . ALA A 1 73 ? 1.181 3.379 -8.527 1.00 75.75 73 ALA A C 1
ATOM 614 O O . ALA A 1 73 ? 0.172 3.197 -7.847 1.00 75.75 73 ALA A O 1
ATOM 615 N N . PHE A 1 74 ? 2.214 2.524 -8.502 1.00 76.25 74 PHE A N 1
ATOM 616 C CA . PHE A 1 74 ? 2.224 1.341 -7.633 1.00 76.25 74 PHE A CA 1
ATOM 617 C C . PHE A 1 74 ? 2.154 1.724 -6.157 1.00 76.25 74 PHE A C 1
ATOM 619 O O . PHE A 1 74 ? 1.325 1.182 -5.432 1.00 76.25 74 PHE A O 1
ATOM 626 N N . ILE A 1 75 ? 2.980 2.664 -5.697 1.00 75.75 75 ILE A N 1
ATOM 627 C CA . ILE A 1 75 ? 2.984 3.090 -4.287 1.00 75.75 75 ILE A CA 1
ATOM 628 C C . ILE A 1 75 ? 1.603 3.618 -3.875 1.00 75.75 75 ILE A C 1
ATOM 630 O O . ILE A 1 75 ? 1.076 3.211 -2.840 1.00 75.75 75 ILE A O 1
ATOM 634 N N . SER A 1 76 ? 0.981 4.459 -4.707 1.00 82.94 76 SER A N 1
ATOM 635 C CA . SER A 1 76 ? -0.366 4.979 -4.450 1.00 82.94 76 SER A CA 1
ATOM 636 C C . SER A 1 76 ? -1.421 3.862 -4.423 1.00 82.94 76 SER A C 1
ATOM 638 O O . SER A 1 76 ? -2.244 3.821 -3.507 1.00 82.94 76 SER A O 1
ATOM 640 N N . ALA A 1 77 ? -1.356 2.904 -5.355 1.00 82.00 77 ALA A N 1
ATOM 641 C CA . ALA A 1 77 ? -2.275 1.767 -5.403 1.00 82.00 77 ALA A CA 1
ATOM 642 C C . ALA A 1 77 ? -2.151 0.841 -4.178 1.00 82.00 77 ALA A C 1
ATOM 644 O O . ALA A 1 77 ? -3.165 0.405 -3.635 1.00 82.00 77 ALA A O 1
ATOM 645 N N . ASN A 1 78 ? -0.931 0.577 -3.700 1.00 80.50 78 ASN A N 1
ATOM 646 C CA . ASN A 1 78 ? -0.717 -0.206 -2.477 1.00 80.50 78 ASN A CA 1
ATOM 647 C C . ASN A 1 78 ? -1.173 0.567 -1.227 1.00 80.50 78 ASN A C 1
ATOM 649 O O . ASN A 1 78 ? -1.693 -0.034 -0.291 1.00 80.50 78 ASN A O 1
ATOM 653 N N . GLY A 1 79 ? -1.071 1.898 -1.227 1.00 80.94 79 GLY A N 1
ATOM 654 C CA . GLY A 1 79 ? -1.640 2.747 -0.180 1.00 80.94 79 GLY A CA 1
ATOM 655 C C . GLY A 1 79 ? -3.159 2.587 -0.015 1.00 80.94 79 GLY A C 1
ATOM 656 O O . GLY A 1 79 ? -3.659 2.594 1.107 1.00 80.94 79 GLY A O 1
ATOM 657 N N . LEU A 1 80 ? -3.897 2.360 -1.109 1.00 78.69 80 LEU A N 1
ATOM 658 C CA . LEU A 1 80 ? -5.348 2.121 -1.070 1.00 78.69 80 LEU A CA 1
ATOM 659 C C . LEU A 1 80 ? -5.725 0.838 -0.317 1.00 78.69 80 LEU A C 1
ATOM 661 O O . LEU A 1 80 ? -6.760 0.807 0.344 1.00 78.69 80 LEU A O 1
ATOM 665 N N . PHE A 1 81 ? -4.895 -0.207 -0.356 1.00 81.75 81 PHE A N 1
ATOM 666 C CA . PHE A 1 81 ? -5.133 -1.407 0.453 1.00 81.75 81 PHE A CA 1
ATOM 667 C C . PHE A 1 81 ? -5.165 -1.067 1.954 1.00 81.75 81 PHE A C 1
ATOM 669 O O . PHE A 1 81 ? -6.103 -1.445 2.661 1.00 81.75 81 PHE A O 1
ATOM 676 N N . PHE A 1 82 ? -4.195 -0.272 2.417 1.00 77.50 82 PHE A N 1
ATOM 677 C CA . PHE A 1 82 ? -4.129 0.180 3.807 1.00 77.50 82 PHE A CA 1
ATOM 678 C C . PHE A 1 82 ? -5.293 1.097 4.210 1.00 77.50 82 PHE A C 1
ATOM 680 O O . PHE A 1 82 ? -5.562 1.232 5.398 1.00 77.50 82 PHE A O 1
ATOM 687 N N . LEU A 1 83 ? -6.007 1.694 3.249 1.00 80.56 83 LEU A N 1
ATOM 688 C CA . LEU A 1 83 ? -7.232 2.461 3.496 1.00 80.56 83 LEU A CA 1
ATOM 689 C C . LEU A 1 83 ? -8.447 1.557 3.714 1.00 80.56 83 LEU A C 1
ATOM 691 O O . LEU A 1 83 ? -9.235 1.766 4.636 1.00 80.56 83 LEU A O 1
ATOM 695 N N . PHE A 1 84 ? -8.606 0.533 2.876 1.00 79.56 84 PHE A N 1
ATOM 696 C CA . PHE A 1 84 ? -9.765 -0.357 2.947 1.00 79.56 84 PHE A CA 1
ATOM 697 C C . PHE A 1 84 ? -9.703 -1.333 4.127 1.00 79.56 84 PHE A C 1
ATOM 699 O O . PHE A 1 84 ? -10.747 -1.707 4.665 1.00 79.56 84 PHE A O 1
ATOM 706 N N . PHE A 1 85 ? -8.501 -1.725 4.555 1.00 82.75 85 PHE A N 1
ATOM 707 C CA . PHE A 1 85 ? -8.300 -2.653 5.669 1.00 82.75 85 PHE A CA 1
ATOM 708 C C . PHE A 1 85 ? -8.926 -2.183 7.003 1.00 82.75 85 PHE A C 1
ATOM 710 O O . PHE A 1 85 ? -9.780 -2.900 7.534 1.00 82.75 85 PHE A O 1
ATOM 717 N N . PRO A 1 86 ? -8.610 -0.988 7.538 1.00 78.31 86 PRO A N 1
ATOM 718 C CA . PRO A 1 86 ? -9.207 -0.500 8.779 1.00 78.31 86 PRO A CA 1
ATOM 719 C C . PRO A 1 86 ? -10.694 -0.163 8.636 1.00 78.31 86 PRO A C 1
ATOM 721 O O . PRO A 1 86 ? -11.439 -0.351 9.592 1.00 78.31 86 PRO A O 1
ATOM 724 N N . LEU A 1 87 ? -11.164 0.261 7.452 1.00 77.56 87 LEU A N 1
ATOM 725 C CA . LEU A 1 87 ? -12.600 0.468 7.195 1.00 77.56 87 LEU A CA 1
ATOM 726 C C . LEU A 1 87 ? -13.399 -0.833 7.312 1.00 77.56 87 LEU A C 1
ATOM 728 O O . LEU A 1 87 ? -14.542 -0.836 7.779 1.00 77.56 87 LEU A O 1
ATOM 732 N N . ARG A 1 88 ? -12.800 -1.948 6.880 1.00 79.00 88 ARG A N 1
ATOM 733 C CA . ARG A 1 88 ? -13.381 -3.275 7.063 1.00 79.00 88 ARG A CA 1
ATOM 734 C C . ARG A 1 88 ? -13.337 -3.705 8.528 1.00 79.00 88 ARG A C 1
ATOM 736 O O . ARG A 1 88 ? -14.312 -4.285 9.003 1.00 79.00 88 ARG A O 1
ATOM 743 N N . LEU A 1 89 ? -12.243 -3.409 9.228 1.00 76.00 89 LEU A N 1
ATOM 744 C CA . LEU A 1 89 ? -12.081 -3.704 10.654 1.00 76.00 89 LEU A CA 1
ATOM 745 C C . LEU A 1 89 ? -13.105 -2.954 11.522 1.00 76.00 89 LEU A C 1
ATOM 747 O O . LEU A 1 89 ? -13.641 -3.519 12.468 1.00 76.00 89 LEU A O 1
ATOM 751 N N . ASP A 1 90 ? -13.446 -1.723 11.137 1.00 79.25 90 ASP A N 1
ATOM 752 C CA . ASP A 1 90 ? -14.487 -0.897 11.765 1.00 79.25 90 ASP A CA 1
ATOM 753 C C . ASP A 1 90 ? -15.915 -1.354 11.411 1.00 79.25 90 ASP A C 1
ATOM 755 O O . ASP A 1 90 ? -16.889 -0.668 11.713 1.00 79.25 90 ASP A O 1
ATOM 759 N N . SER A 1 91 ? -16.070 -2.488 10.714 1.00 74.38 91 SER A N 1
ATOM 760 C CA . SER A 1 91 ? -17.339 -3.039 10.209 1.00 74.38 91 SER A CA 1
ATOM 761 C C . SER A 1 91 ? -18.180 -2.085 9.342 1.00 74.38 91 SER A C 1
ATOM 763 O O . SER A 1 91 ? -19.297 -2.427 8.958 1.00 74.38 91 SER A O 1
ATOM 765 N N . SER A 1 92 ? -17.621 -0.935 8.946 1.00 73.19 92 SER A N 1
ATOM 766 C CA . SER A 1 92 ? -18.282 0.066 8.098 1.00 73.19 92 SER A CA 1
ATOM 767 C C . SER A 1 92 ? -18.550 -0.456 6.683 1.00 73.19 92 SER A C 1
ATOM 769 O O . SER A 1 92 ? -19.488 -0.021 6.022 1.00 73.19 92 SER A O 1
ATOM 771 N N . ILE A 1 93 ? -17.746 -1.418 6.216 1.00 76.69 93 ILE A N 1
ATOM 772 C CA . ILE A 1 93 ? -17.926 -2.113 4.937 1.00 76.69 93 ILE A CA 1
ATOM 773 C C . ILE A 1 93 ? -18.165 -3.602 5.217 1.00 76.69 93 ILE A C 1
ATOM 775 O O . ILE A 1 93 ? -17.325 -4.244 5.842 1.00 76.69 93 ILE A O 1
ATOM 779 N N . THR A 1 94 ? -19.265 -4.185 4.726 1.00 77.56 94 THR A N 1
ATOM 780 C CA . THR A 1 94 ? -19.623 -5.617 4.894 1.00 77.56 94 THR A CA 1
ATOM 781 C C . THR A 1 94 ? -18.965 -6.561 3.877 1.00 77.56 94 THR A C 1
ATOM 783 O O . THR A 1 94 ? -19.249 -7.758 3.848 1.00 77.56 94 THR A O 1
ATOM 786 N N . TRP A 1 95 ? -18.085 -6.040 3.023 1.00 81.50 95 TRP A N 1
ATOM 787 C CA . TRP A 1 95 ? -17.479 -6.777 1.915 1.00 81.50 95 TRP A CA 1
ATOM 788 C C . TRP A 1 95 ? -16.577 -7.928 2.371 1.00 81.50 95 TRP A C 1
ATOM 790 O O . TRP A 1 95 ? -16.013 -7.935 3.465 1.00 81.50 95 TRP A O 1
ATOM 800 N N . ARG A 1 96 ? -16.407 -8.922 1.494 1.00 82.69 96 ARG A N 1
ATOM 801 C CA . ARG A 1 96 ? -15.465 -10.023 1.724 1.00 82.69 96 ARG A CA 1
ATOM 802 C C . ARG A 1 96 ? -14.035 -9.486 1.755 1.00 82.69 96 ARG A C 1
ATOM 804 O O . ARG A 1 96 ? -13.688 -8.635 0.940 1.00 82.69 96 ARG A O 1
ATOM 811 N N . TYR A 1 97 ? -13.194 -10.050 2.624 1.00 80.94 97 TYR A N 1
ATOM 812 C CA . TYR A 1 97 ? -11.770 -9.700 2.713 1.00 80.94 97 TYR A CA 1
ATOM 813 C C . TYR A 1 97 ? -11.069 -9.778 1.354 1.00 80.94 97 TYR A C 1
ATOM 815 O O . TYR A 1 97 ? -10.297 -8.888 1.025 1.00 80.94 97 TYR A O 1
ATOM 823 N N . VAL A 1 98 ? -11.439 -10.748 0.510 1.00 81.31 98 VAL A N 1
ATOM 824 C CA . VAL A 1 98 ? -10.942 -10.880 -0.870 1.00 81.31 98 VAL A CA 1
ATOM 825 C C . VAL A 1 98 ? -10.988 -9.554 -1.640 1.00 81.31 98 VAL A C 1
ATOM 827 O O . VAL A 1 98 ? -10.025 -9.226 -2.321 1.00 81.31 98 VAL A O 1
ATOM 830 N N . ILE A 1 99 ? -12.062 -8.768 -1.48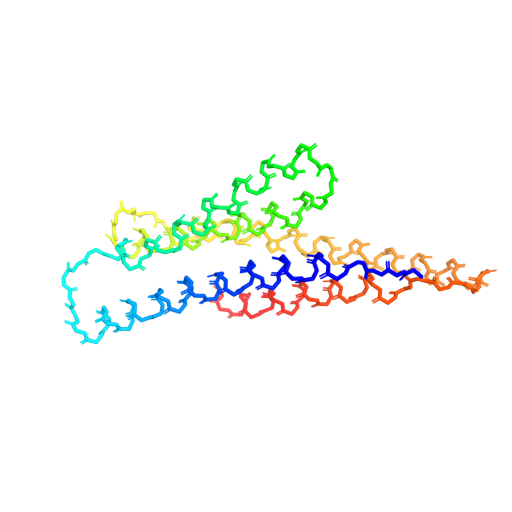9 1.00 80.56 99 ILE A N 1
ATOM 831 C CA . ILE A 1 99 ? -12.261 -7.500 -2.208 1.00 80.56 99 ILE A CA 1
ATOM 832 C C . ILE A 1 99 ? -11.302 -6.419 -1.700 1.00 80.56 99 ILE A C 1
ATOM 834 O O . ILE A 1 99 ? -10.731 -5.675 -2.492 1.00 80.56 99 ILE A O 1
ATOM 838 N N . VAL A 1 100 ? -11.082 -6.372 -0.385 1.00 82.75 100 VAL A N 1
ATOM 839 C CA . VAL A 1 100 ? -10.145 -5.440 0.259 1.00 82.75 100 VAL A CA 1
ATOM 840 C C . VAL A 1 100 ? -8.716 -5.677 -0.238 1.00 82.75 100 VAL A C 1
ATOM 842 O O . VAL A 1 100 ? -7.979 -4.719 -0.449 1.00 82.75 100 VAL A O 1
ATOM 845 N N . PHE A 1 101 ? -8.346 -6.934 -0.498 1.00 81.25 101 PHE A N 1
ATOM 846 C CA . PHE A 1 101 ? -7.015 -7.304 -0.984 1.00 81.25 101 PHE A CA 1
ATOM 847 C C . PHE A 1 101 ? -6.831 -7.158 -2.506 1.00 81.25 101 PHE A C 1
ATOM 849 O O . PHE A 1 101 ? -5.698 -7.268 -2.971 1.00 81.25 101 PHE A O 1
ATOM 856 N N . ILE A 1 102 ? -7.881 -6.893 -3.303 1.00 84.38 102 ILE A N 1
ATOM 857 C CA . ILE A 1 102 ? -7.787 -6.797 -4.782 1.00 84.38 102 ILE A CA 1
ATOM 858 C C . ILE A 1 102 ? -6.649 -5.875 -5.258 1.00 84.38 102 ILE A C 1
ATOM 860 O O . ILE A 1 102 ? -5.885 -6.305 -6.125 1.00 84.38 102 ILE A O 1
ATOM 864 N N . PRO A 1 103 ? -6.473 -4.649 -4.721 1.00 81.31 103 PRO A N 1
ATOM 865 C CA . PRO A 1 103 ? -5.390 -3.766 -5.159 1.00 81.31 103 PRO A CA 1
ATOM 866 C C . PRO A 1 103 ? -4.001 -4.388 -4.964 1.00 81.31 103 PRO A C 1
ATOM 868 O O . PRO A 1 103 ? -3.118 -4.210 -5.802 1.00 81.31 103 PRO A O 1
ATOM 871 N N . LEU A 1 104 ? -3.827 -5.166 -3.892 1.00 78.88 104 LEU A N 1
ATOM 872 C CA . LEU A 1 104 ? -2.582 -5.854 -3.565 1.00 78.88 104 LEU A CA 1
ATOM 873 C C . LEU A 1 104 ? -2.342 -7.038 -4.513 1.00 78.88 104 LEU A C 1
ATOM 875 O O . LEU A 1 104 ? -1.240 -7.173 -5.039 1.00 78.88 104 LEU A O 1
ATOM 879 N N . TRP A 1 105 ? -3.380 -7.825 -4.826 1.00 82.00 105 TRP A N 1
ATOM 880 C CA . TRP A 1 105 ? -3.303 -8.899 -5.829 1.00 82.00 105 TRP A CA 1
ATOM 881 C C . TRP A 1 105 ? -2.906 -8.371 -7.209 1.00 82.00 105 TRP A C 1
ATOM 883 O O . TRP A 1 105 ? -2.008 -8.916 -7.848 1.00 82.00 105 TRP A O 1
ATOM 893 N N . ILE A 1 106 ? -3.531 -7.279 -7.659 1.00 82.44 106 ILE A N 1
ATOM 894 C CA . ILE A 1 106 ? -3.216 -6.664 -8.956 1.00 82.44 106 ILE A CA 1
ATOM 895 C C . ILE A 1 106 ? -1.767 -6.163 -8.967 1.00 82.44 106 ILE A C 1
ATOM 897 O O . ILE A 1 106 ? -1.024 -6.423 -9.913 1.00 82.44 106 ILE A O 1
ATOM 901 N N . SE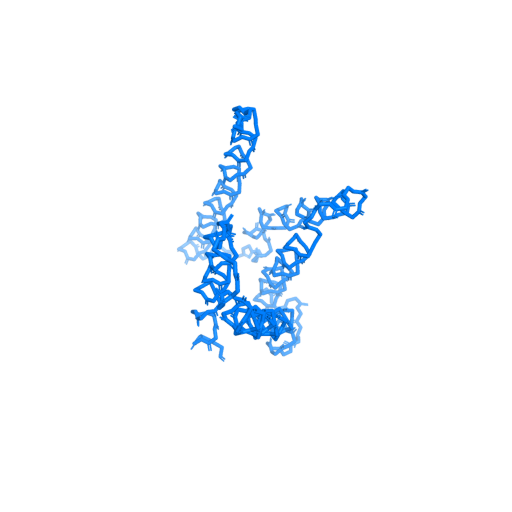R A 1 107 ? -1.351 -5.481 -7.900 1.00 78.94 107 SER A N 1
ATOM 902 C CA . SER A 1 107 ? 0.020 -4.994 -7.719 1.00 78.94 107 SER A CA 1
ATOM 903 C C . SER A 1 107 ? 1.043 -6.140 -7.766 1.00 78.94 107 SER A C 1
ATOM 905 O O . SER A 1 107 ? 2.040 -6.040 -8.483 1.00 78.94 107 SER A O 1
ATOM 907 N N . LEU A 1 108 ? 0.749 -7.269 -7.110 1.00 76.56 108 LEU A N 1
ATOM 908 C CA . LEU A 1 108 ? 1.578 -8.476 -7.131 1.00 76.56 108 LEU A CA 1
ATOM 909 C C . LEU A 1 108 ? 1.689 -9.072 -8.542 1.00 76.56 108 LEU A C 1
ATOM 911 O O . LEU A 1 108 ? 2.793 -9.376 -8.998 1.00 76.56 108 LEU A O 1
ATOM 915 N N . CYS A 1 109 ? 0.571 -9.202 -9.263 1.00 82.62 109 CYS A N 1
ATOM 916 C CA . CYS A 1 109 ? 0.578 -9.700 -10.640 1.00 82.62 109 CYS A CA 1
ATOM 917 C C . CYS A 1 109 ? 1.449 -8.825 -11.551 1.00 82.62 109 CYS A C 1
ATOM 919 O O . CYS A 1 109 ? 2.237 -9.340 -12.346 1.00 82.62 109 CYS A O 1
ATOM 921 N N . ILE A 1 110 ? 1.346 -7.501 -11.424 1.00 80.12 110 ILE A N 1
ATOM 922 C CA . ILE A 1 110 ? 2.134 -6.586 -12.251 1.00 80.12 110 ILE A CA 1
ATOM 923 C C . ILE A 1 110 ? 3.616 -6.602 -11.842 1.00 80.12 110 ILE A C 1
ATOM 925 O O . ILE A 1 110 ? 4.485 -6.573 -12.717 1.00 80.12 110 ILE A O 1
ATOM 929 N N . ALA A 1 111 ? 3.925 -6.713 -10.547 1.00 75.38 111 ALA A N 1
ATOM 930 C CA . ALA A 1 111 ? 5.297 -6.873 -10.066 1.00 75.38 111 ALA A CA 1
ATOM 931 C C . ALA A 1 111 ? 5.948 -8.144 -10.638 1.00 75.38 111 ALA A C 1
ATOM 933 O O . ALA A 1 111 ? 7.081 -8.093 -11.125 1.00 75.38 111 ALA A O 1
ATOM 934 N N . LEU A 1 112 ? 5.214 -9.260 -10.677 1.00 77.62 112 LEU A N 1
ATOM 935 C CA . LEU A 1 112 ? 5.675 -10.505 -11.293 1.00 77.62 112 LEU A CA 1
ATOM 936 C C . LEU A 1 112 ? 5.978 -10.324 -12.789 1.00 77.62 112 LEU A C 1
ATOM 938 O O . LEU A 1 112 ? 7.053 -10.707 -13.256 1.00 77.62 112 LEU A O 1
ATOM 942 N N . LEU A 1 113 ? 5.072 -9.684 -13.537 1.00 84.75 113 LEU A N 1
ATOM 943 C CA . LEU A 1 113 ? 5.279 -9.377 -14.957 1.00 84.75 113 LEU A CA 1
ATOM 944 C C . LEU A 1 113 ? 6.497 -8.471 -15.180 1.00 84.75 113 LEU A C 1
ATOM 946 O O . LEU A 1 113 ? 7.255 -8.674 -16.135 1.00 84.75 113 LEU A O 1
ATOM 950 N N . PHE A 1 114 ? 6.720 -7.497 -14.296 1.00 78.44 114 PHE A N 1
ATOM 951 C CA . PHE A 1 114 ? 7.882 -6.614 -14.358 1.00 78.44 114 PHE A CA 1
ATOM 952 C C . PHE A 1 114 ? 9.189 -7.390 -14.150 1.00 78.44 114 PHE A C 1
ATOM 954 O O . PHE A 1 114 ? 10.122 -7.235 -14.942 1.00 78.44 114 PHE A O 1
ATOM 961 N N . VAL A 1 115 ? 9.248 -8.272 -13.147 1.00 76.56 115 VAL A N 1
ATOM 962 C CA . VAL A 1 115 ? 10.417 -9.130 -12.886 1.00 76.56 115 VAL A CA 1
ATOM 963 C C . VAL A 1 115 ? 10.700 -10.050 -14.075 1.00 76.56 115 VAL A C 1
ATOM 965 O O . VAL A 1 115 ? 11.841 -10.106 -14.539 1.00 76.56 115 VAL A O 1
ATOM 968 N N . ILE A 1 116 ? 9.676 -10.707 -14.628 1.00 82.00 116 ILE A N 1
ATOM 969 C CA . ILE A 1 116 ? 9.820 -11.568 -15.814 1.00 82.00 116 ILE A CA 1
ATOM 970 C C . ILE A 1 116 ? 10.347 -10.759 -17.006 1.00 82.00 116 ILE A C 1
ATOM 972 O O . ILE A 1 116 ? 11.293 -11.179 -17.672 1.00 82.00 116 ILE A O 1
ATOM 976 N N . SER A 1 117 ? 9.807 -9.562 -17.236 1.00 81.00 117 SER A N 1
ATOM 977 C CA . SER A 1 117 ? 10.252 -8.674 -18.319 1.00 81.00 117 SER A CA 1
ATOM 978 C C . SER A 1 117 ? 11.725 -8.279 -18.168 1.00 81.00 117 SER A C 1
ATOM 980 O O . SER A 1 117 ? 12.473 -8.247 -19.149 1.00 81.00 117 SER A O 1
ATOM 982 N N . LYS A 1 118 ? 12.176 -8.016 -16.935 1.00 74.94 118 LYS A N 1
ATOM 983 C CA . LYS A 1 118 ? 13.589 -7.736 -16.642 1.00 74.94 118 LYS A CA 1
ATOM 984 C C . LYS A 1 118 ? 14.472 -8.966 -16.816 1.00 74.94 118 LYS A C 1
ATOM 986 O O . LYS A 1 118 ? 15.580 -8.820 -17.325 1.00 74.94 118 LYS A O 1
ATOM 991 N N . LEU A 1 119 ? 13.990 -10.154 -16.456 1.00 81.00 119 LEU A N 1
ATOM 992 C CA . LEU A 1 119 ? 14.710 -11.410 -16.660 1.00 81.00 119 LEU A CA 1
ATOM 993 C C . LEU A 1 119 ? 14.916 -11.692 -18.153 1.00 81.00 119 LEU A C 1
ATOM 995 O O . LEU A 1 119 ? 16.035 -11.982 -18.571 1.00 81.00 119 LEU A O 1
ATOM 999 N N . ILE A 1 120 ? 13.868 -11.532 -18.966 1.00 86.81 120 ILE A N 1
ATOM 1000 C CA . ILE A 1 120 ? 13.938 -11.689 -20.425 1.00 86.81 120 ILE A CA 1
ATOM 1001 C C . ILE A 1 120 ? 14.943 -10.695 -21.013 1.00 86.81 120 ILE A C 1
ATOM 1003 O O . ILE A 1 120 ? 15.837 -11.088 -21.763 1.00 86.81 120 ILE A O 1
ATOM 1007 N N . LEU A 1 121 ? 14.863 -9.420 -20.621 1.00 76.75 121 LEU A N 1
ATOM 1008 C CA . LEU A 1 121 ? 15.815 -8.400 -21.061 1.00 76.75 121 LEU A CA 1
ATOM 1009 C C . LEU A 1 121 ? 17.251 -8.729 -20.627 1.00 76.75 121 LEU A C 1
ATOM 1011 O O . LEU A 1 121 ? 18.178 -8.534 -21.407 1.00 76.75 121 LEU A O 1
ATOM 1015 N N . ALA A 1 122 ? 17.447 -9.258 -19.419 1.00 76.62 122 ALA A N 1
ATOM 1016 C CA . ALA A 1 122 ? 18.756 -9.683 -18.934 1.00 76.62 122 ALA A CA 1
ATOM 1017 C C . ALA A 1 122 ? 19.307 -10.866 -19.744 1.00 76.62 122 ALA A C 1
ATOM 1019 O O . ALA A 1 122 ? 20.497 -10.882 -20.050 1.00 76.62 122 ALA A O 1
ATOM 1020 N N . ILE A 1 123 ? 18.468 -11.830 -20.135 1.00 82.75 123 ILE A N 1
ATOM 1021 C CA . ILE A 1 123 ? 18.861 -12.951 -21.003 1.00 82.75 123 ILE A CA 1
ATOM 1022 C C . ILE A 1 123 ? 19.250 -12.436 -22.394 1.00 82.75 123 ILE A C 1
ATOM 1024 O O . ILE A 1 123 ? 20.326 -12.768 -22.894 1.00 82.75 123 ILE A O 1
ATOM 1028 N N . ILE A 1 124 ? 18.427 -11.568 -22.989 1.00 84.62 124 ILE A N 1
ATOM 1029 C CA . ILE A 1 124 ? 18.700 -10.944 -24.293 1.00 84.62 124 ILE A CA 1
ATOM 1030 C C . ILE A 1 124 ? 19.995 -10.129 -24.233 1.00 84.62 124 ILE A C 1
ATOM 1032 O O . ILE A 1 124 ? 20.852 -10.242 -25.108 1.00 84.62 124 ILE A O 1
ATOM 1036 N N . HIS A 1 125 ? 20.190 -9.350 -23.172 1.00 73.12 125 HIS A N 1
ATOM 1037 C CA . HIS A 1 125 ? 21.394 -8.551 -22.996 1.00 73.12 125 HIS A CA 1
ATOM 1038 C C . HIS A 1 125 ? 22.627 -9.418 -22.712 1.00 73.12 125 HIS A C 1
ATOM 1040 O O . HIS A 1 125 ? 23.715 -9.088 -23.169 1.00 73.12 125 HIS A O 1
ATOM 1046 N N . ARG A 1 126 ? 22.495 -10.560 -22.025 1.00 67.38 126 ARG A N 1
ATOM 1047 C CA . ARG A 1 126 ? 23.579 -11.554 -21.901 1.00 67.38 126 ARG A CA 1
ATOM 1048 C C . ARG A 1 126 ? 23.944 -12.171 -23.252 1.00 67.38 126 ARG A C 1
ATOM 1050 O O . ARG A 1 126 ? 25.126 -12.378 -23.510 1.00 67.38 126 ARG A O 1
ATOM 1057 N N . CYS A 1 127 ? 22.960 -12.412 -24.118 1.00 75.75 127 CYS A N 1
ATOM 1058 C CA 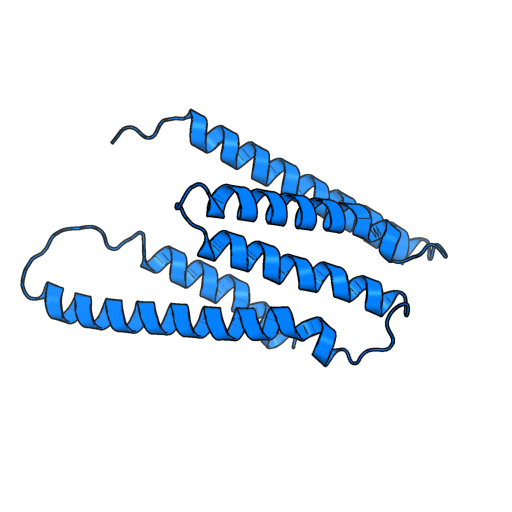. CYS A 1 127 ? 23.190 -12.850 -25.495 1.00 75.75 127 CYS A CA 1
ATOM 1059 C C . CYS A 1 127 ? 23.912 -11.759 -26.312 1.00 75.75 127 CYS A C 1
ATOM 1061 O O . CYS A 1 127 ? 24.875 -12.048 -27.017 1.00 75.75 127 CYS A O 1
ATOM 1063 N N . SER A 1 128 ? 23.525 -10.491 -26.126 1.00 68.38 128 SER A N 1
ATOM 1064 C CA . SER A 1 128 ? 24.117 -9.319 -26.789 1.00 68.38 128 SER A CA 1
ATOM 1065 C C . SER A 1 128 ? 25.518 -8.943 -26.269 1.00 68.38 128 SER A C 1
ATOM 1067 O O . SER A 1 128 ? 26.385 -8.557 -27.051 1.00 68.38 128 SER A O 1
ATOM 1069 N N . ARG A 1 129 ? 25.798 -9.132 -24.971 1.00 57.78 129 ARG A N 1
ATOM 1070 C CA . ARG A 1 129 ? 27.108 -8.870 -24.342 1.00 57.78 129 ARG A CA 1
ATOM 1071 C C . ARG A 1 129 ? 28.240 -9.769 -24.825 1.00 57.78 129 ARG A C 1
ATOM 1073 O O . ARG A 1 129 ? 29.392 -9.461 -24.540 1.00 57.78 129 ARG A O 1
ATOM 1080 N N . ARG A 1 130 ? 27.953 -10.819 -25.603 1.00 56.47 130 ARG A N 1
ATOM 1081 C CA . ARG A 1 130 ? 28.997 -11.521 -26.365 1.00 56.47 130 ARG A CA 1
ATOM 1082 C C . ARG A 1 130 ? 29.713 -10.614 -27.381 1.00 56.47 130 ARG A C 1
ATOM 1084 O O . ARG A 1 130 ? 30.763 -11.024 -27.858 1.00 56.47 130 ARG A O 1
ATOM 1091 N N . LEU A 1 131 ? 29.187 -9.423 -27.706 1.00 58.22 131 LEU A N 1
ATOM 1092 C CA . LEU A 1 131 ? 29.713 -8.571 -28.782 1.00 58.22 131 LEU A CA 1
ATOM 1093 C C . LEU A 1 131 ? 30.363 -7.240 -28.340 1.00 58.22 131 LEU A C 1
ATOM 1095 O O . LEU A 1 131 ? 31.217 -6.757 -29.074 1.00 58.22 131 LEU A O 1
ATOM 1099 N N . ILE A 1 132 ? 30.030 -6.631 -27.187 1.00 54.41 132 ILE A N 1
ATOM 1100 C CA . ILE A 1 132 ? 30.636 -5.351 -26.730 1.00 54.41 132 ILE A CA 1
ATOM 1101 C C . ILE A 1 132 ? 30.651 -5.274 -25.187 1.00 54.41 132 ILE A C 1
ATOM 1103 O O . ILE A 1 132 ? 29.579 -5.334 -24.576 1.00 54.41 132 ILE A O 1
ATOM 1107 N N . PRO A 1 133 ? 31.811 -5.090 -24.522 1.00 51.12 133 PRO A N 1
ATOM 1108 C CA . PRO A 1 133 ? 31.865 -4.878 -23.084 1.00 51.12 133 PRO A CA 1
ATOM 1109 C C . PRO A 1 133 ? 31.799 -3.374 -22.799 1.00 51.12 133 PRO A C 1
ATOM 1111 O O . PRO A 1 133 ? 32.812 -2.686 -22.890 1.00 51.12 133 PRO A O 1
ATOM 1114 N N . ASN A 1 134 ? 30.633 -2.825 -22.443 1.00 48.47 134 ASN A N 1
ATOM 1115 C CA . ASN A 1 134 ? 30.649 -1.557 -21.713 1.00 48.47 134 ASN A CA 1
ATOM 1116 C C . ASN A 1 134 ? 29.471 -1.358 -20.753 1.00 48.47 134 ASN A C 1
ATOM 1118 O O . ASN A 1 134 ? 28.327 -1.722 -21.018 1.00 48.47 134 ASN A O 1
ATOM 1122 N N . GLN A 1 135 ? 29.822 -0.820 -19.591 1.00 54.53 135 GLN A N 1
ATOM 1123 C CA . GLN A 1 135 ? 29.080 -0.814 -18.338 1.00 54.53 135 GLN A CA 1
ATOM 1124 C C . GLN A 1 135 ? 27.781 0.004 -18.344 1.00 54.53 135 GLN A C 1
ATOM 1126 O O . GLN A 1 135 ? 27.823 1.210 -18.581 1.00 54.53 135 GLN A O 1
ATOM 1131 N N . ARG A 1 136 ? 26.669 -0.603 -17.883 1.00 52.09 136 ARG A N 1
ATOM 1132 C CA . ARG A 1 136 ? 25.667 0.066 -17.014 1.00 52.09 136 ARG A CA 1
ATOM 1133 C C . ARG A 1 136 ? 24.676 -0.885 -16.321 1.00 52.09 136 ARG A C 1
ATOM 1135 O O . ARG A 1 136 ? 23.499 -0.581 -16.183 1.00 52.09 136 ARG A O 1
ATOM 1142 N N . GLU A 1 137 ? 25.131 -2.053 -15.886 1.00 52.03 137 GLU A N 1
ATOM 1143 C CA . GLU A 1 137 ? 24.222 -3.121 -15.440 1.00 52.03 137 GLU A CA 1
ATOM 1144 C C . GLU A 1 137 ? 23.798 -3.095 -13.968 1.00 52.03 137 GLU A C 1
ATOM 1146 O O . GLU A 1 137 ? 22.807 -3.725 -13.601 1.00 52.03 137 GLU A O 1
ATOM 1151 N N . SER A 1 138 ? 24.501 -2.361 -13.106 1.00 44.34 138 SER A N 1
ATOM 1152 C CA . SER A 1 138 ? 24.276 -2.489 -11.660 1.00 44.34 138 SER A CA 1
ATOM 1153 C C . SER A 1 138 ? 23.008 -1.790 -11.155 1.00 44.34 138 SER A C 1
ATOM 1155 O O . SER A 1 138 ? 22.609 -2.020 -10.022 1.00 44.34 138 SER A O 1
ATOM 1157 N N . SER A 1 139 ? 22.358 -0.945 -11.967 1.00 50.59 139 SER A N 1
ATOM 1158 C CA . SER A 1 139 ? 21.164 -0.195 -11.541 1.00 50.59 139 SER A CA 1
ATOM 1159 C C . SER A 1 139 ? 19.848 -0.895 -11.877 1.00 50.59 139 SER A C 1
ATOM 1161 O O . SER A 1 139 ? 18.838 -0.570 -11.273 1.00 50.59 139 SER A O 1
ATOM 1163 N N . THR A 1 140 ? 19.810 -1.828 -12.834 1.00 54.22 140 THR A N 1
ATOM 1164 C CA . THR A 1 140 ? 18.545 -2.463 -13.264 1.00 54.22 140 THR A CA 1
ATOM 1165 C C . THR A 1 140 ? 18.230 -3.734 -12.476 1.00 54.22 140 THR A C 1
ATOM 1167 O O . THR A 1 140 ? 17.065 -4.098 -12.336 1.00 54.22 140 THR A O 1
ATOM 1170 N N . ILE A 1 141 ? 19.267 -4.395 -11.956 1.00 53.06 141 ILE A N 1
ATOM 1171 C CA . ILE A 1 141 ? 19.167 -5.642 -11.189 1.00 53.06 141 ILE A CA 1
ATOM 1172 C C . ILE A 1 141 ? 18.745 -5.346 -9.743 1.00 53.06 141 ILE A C 1
ATOM 1174 O O . ILE A 1 141 ? 17.867 -6.020 -9.215 1.00 53.06 141 ILE A O 1
ATOM 1178 N N . THR A 1 142 ? 19.292 -4.291 -9.133 1.00 57.41 142 THR A N 1
ATOM 1179 C CA . THR A 1 142 ? 18.962 -3.877 -7.759 1.00 57.41 142 THR A CA 1
ATOM 1180 C C . THR A 1 142 ? 17.493 -3.489 -7.610 1.00 57.41 142 THR A C 1
ATOM 1182 O O . THR A 1 142 ? 16.847 -3.919 -6.664 1.00 57.41 142 THR A O 1
ATOM 1185 N N . GLU A 1 143 ? 16.927 -2.769 -8.583 1.00 59.16 143 GLU A N 1
ATOM 1186 C CA . GLU A 1 143 ? 15.503 -2.406 -8.584 1.00 59.16 143 GLU A CA 1
ATOM 1187 C C . GLU A 1 143 ? 14.610 -3.655 -8.587 1.00 59.16 143 GLU A C 1
ATOM 1189 O O . GLU A 1 143 ? 13.719 -3.783 -7.757 1.00 59.16 143 GLU A O 1
ATOM 1194 N N . ALA A 1 144 ? 14.888 -4.630 -9.462 1.00 58.69 144 ALA A N 1
ATOM 1195 C CA . ALA A 1 144 ? 14.115 -5.873 -9.537 1.00 58.69 144 ALA A CA 1
ATOM 1196 C C . ALA A 1 144 ? 14.203 -6.711 -8.248 1.00 58.69 144 ALA A C 1
ATOM 1198 O O . ALA A 1 144 ? 13.217 -7.326 -7.846 1.00 58.69 144 ALA A O 1
ATOM 1199 N N . ILE A 1 145 ? 15.364 -6.707 -7.588 1.00 61.12 145 ILE A N 1
ATOM 1200 C CA . ILE A 1 145 ? 15.578 -7.396 -6.311 1.00 61.12 145 ILE A CA 1
ATOM 1201 C C . ILE A 1 145 ? 14.793 -6.716 -5.184 1.00 61.12 145 ILE A C 1
ATOM 1203 O O . ILE A 1 145 ? 14.166 -7.410 -4.389 1.00 61.12 145 ILE A O 1
ATOM 1207 N N . ILE A 1 146 ? 14.767 -5.380 -5.143 1.00 62.88 146 ILE A N 1
ATOM 1208 C CA . ILE A 1 146 ? 13.984 -4.623 -4.155 1.00 62.88 146 ILE A CA 1
ATOM 1209 C C . ILE A 1 146 ? 12.490 -4.951 -4.295 1.00 62.88 146 ILE A C 1
ATOM 1211 O O . ILE A 1 146 ? 11.838 -5.252 -3.295 1.00 62.88 146 ILE A O 1
ATOM 1215 N N . TYR A 1 147 ? 11.959 -4.987 -5.524 1.00 63.41 147 TYR A N 1
ATOM 1216 C CA . TYR A 1 147 ? 10.559 -5.371 -5.756 1.00 63.41 147 TYR A CA 1
ATOM 1217 C C . TYR A 1 147 ? 10.274 -6.828 -5.376 1.00 63.41 147 TYR A C 1
ATOM 1219 O O . TYR A 1 147 ? 9.233 -7.105 -4.788 1.00 63.41 147 TYR A O 1
ATOM 1227 N N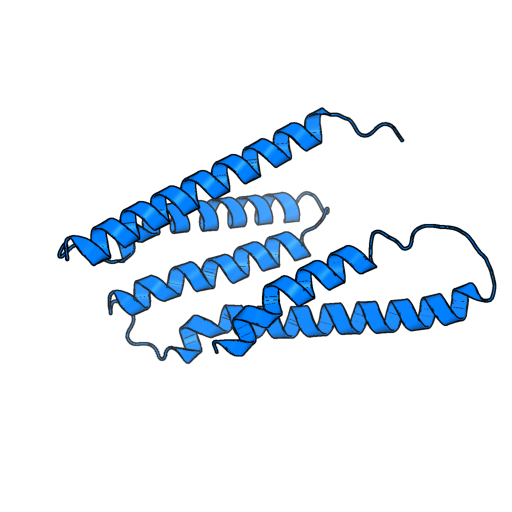 . ALA A 1 148 ? 11.189 -7.759 -5.655 1.00 63.09 148 ALA A N 1
ATOM 1228 C CA . ALA A 1 148 ? 11.013 -9.155 -5.261 1.00 63.09 148 ALA A CA 1
ATOM 1229 C C . ALA A 1 148 ? 11.005 -9.317 -3.728 1.00 63.09 148 ALA A C 1
ATOM 1231 O O . ALA A 1 148 ? 10.092 -9.930 -3.180 1.00 63.09 148 ALA A O 1
ATOM 1232 N N . ILE A 1 149 ? 11.970 -8.720 -3.023 1.00 64.69 149 ILE A N 1
ATOM 1233 C CA . ILE A 1 149 ? 12.111 -8.847 -1.563 1.00 64.69 149 ILE A CA 1
ATOM 1234 C C . ILE A 1 149 ? 10.941 -8.191 -0.816 1.00 64.69 149 ILE A C 1
ATOM 1236 O O . ILE A 1 149 ? 10.484 -8.742 0.183 1.00 64.69 149 ILE A O 1
ATOM 1240 N N . MET A 1 150 ? 10.418 -7.059 -1.298 1.00 61.53 150 MET A N 1
ATOM 1241 C CA . MET A 1 150 ? 9.306 -6.358 -0.641 1.00 61.53 150 MET A CA 1
ATOM 1242 C C . MET A 1 150 ? 7.964 -7.105 -0.764 1.00 61.53 150 MET A C 1
ATOM 1244 O O . MET A 1 150 ? 7.125 -6.994 0.127 1.00 61.53 150 MET A O 1
ATOM 1248 N N . PHE A 1 151 ? 7.758 -7.889 -1.831 1.00 61.09 151 PHE A N 1
ATOM 1249 C CA . PHE A 1 151 ? 6.485 -8.578 -2.104 1.00 61.09 151 PHE A CA 1
ATOM 1250 C C . PHE A 1 151 ? 6.416 -10.033 -1.613 1.00 61.09 151 PHE A C 1
ATOM 1252 O O . PHE A 1 151 ? 5.322 -10.523 -1.325 1.00 61.09 151 PHE A O 1
ATOM 1259 N N . ILE A 1 152 ? 7.557 -10.720 -1.473 1.00 61.66 152 ILE A N 1
ATOM 1260 C CA . ILE A 1 152 ? 7.630 -12.095 -0.942 1.00 61.66 152 ILE A CA 1
ATOM 1261 C C . ILE A 1 152 ? 6.950 -12.257 0.434 1.00 61.66 152 ILE A C 1
ATOM 1263 O O . ILE A 1 152 ? 6.136 -13.172 0.564 1.00 61.66 152 ILE A O 1
ATOM 1267 N N . PRO A 1 153 ? 7.192 -11.401 1.450 1.00 59.41 153 PRO A N 1
ATOM 1268 C CA . PRO A 1 153 ? 6.574 -11.591 2.763 1.00 59.41 153 PRO A CA 1
ATOM 1269 C C . PRO A 1 153 ? 5.047 -11.421 2.737 1.00 59.41 153 PRO A C 1
ATOM 1271 O O . PRO A 1 153 ? 4.352 -12.083 3.501 1.00 59.41 153 PRO A O 1
ATOM 1274 N N . PHE A 1 154 ? 4.506 -10.609 1.821 1.00 57.19 154 PHE A N 1
ATOM 1275 C CA . PHE A 1 154 ? 3.060 -10.401 1.696 1.00 57.19 154 PHE A CA 1
ATOM 1276 C C . PHE A 1 154 ? 2.325 -11.587 1.056 1.00 57.19 154 PHE A C 1
ATOM 1278 O O . PHE A 1 154 ? 1.176 -11.831 1.407 1.00 57.19 154 PHE A O 1
ATOM 1285 N N . SER A 1 155 ? 2.972 -12.348 0.163 1.00 55.69 155 SER A N 1
ATOM 1286 C CA . SER A 1 155 ? 2.360 -13.550 -0.441 1.00 55.69 155 SER A CA 1
ATOM 1287 C C . SER A 1 155 ? 2.325 -14.751 0.505 1.00 55.69 155 SER A C 1
ATOM 1289 O O . SER A 1 155 ? 1.548 -15.668 0.283 1.00 55.69 155 SER A O 1
ATOM 1291 N N . ILE A 1 156 ? 3.173 -14.765 1.539 1.00 57.25 156 ILE A N 1
ATOM 1292 C CA . ILE A 1 156 ? 3.226 -15.850 2.533 1.00 57.25 156 ILE A CA 1
ATOM 1293 C C . ILE A 1 156 ? 2.108 -15.698 3.580 1.00 57.25 156 ILE A C 1
ATOM 1295 O O . ILE A 1 156 ? 1.685 -16.686 4.171 1.00 57.25 156 ILE A O 1
ATOM 1299 N N . PHE A 1 157 ? 1.630 -14.470 3.806 1.00 53.66 157 PHE A N 1
ATOM 1300 C CA . PHE A 1 157 ? 0.572 -14.153 4.773 1.00 53.66 157 PHE A CA 1
ATOM 1301 C C . PHE A 1 157 ? -0.842 -14.066 4.166 1.00 53.66 157 PHE A C 1
ATOM 1303 O O . PHE A 1 157 ? -1.796 -13.892 4.925 1.00 53.66 157 PHE A O 1
ATOM 1310 N N . ALA A 1 158 ? -0.976 -14.152 2.836 1.00 48.28 158 ALA A N 1
ATOM 1311 C CA . ALA A 1 158 ? -2.258 -14.191 2.122 1.00 48.28 158 ALA A CA 1
ATOM 1312 C C . ALA A 1 158 ? -2.796 -15.624 2.011 1.00 48.28 158 ALA A C 1
ATOM 1314 O O . ALA A 1 158 ? -4.030 -15.787 2.157 1.00 48.28 158 ALA A O 1
#